Protein AF-Q9F0Q7-F1 (afdb_monomer)

pLDDT: mean 89.46, std 14.52, range [34.41, 98.75]

Secondary structure (DSSP, 8-state):
--S-GGGGGGS--GGGTTHHHHTT-SEEEE-SS---EEEEETTEEEEE-----HHHHTTSPP--SS---SSPPP--TT---

Mean predicted aligned error: 5.0 Å

Solvent-accessible surface area (backbone atoms only — not comparable to full-atom values): 5552 Å² total; per-residue (Å²): 126,80,90,58,67,82,58,55,79,79,71,70,65,76,93,56,74,57,46,59,64,78,70,62,39,83,57,49,82,48,55,93,76,55,60,65,45,81,49,72,58,97,87,29,41,36,36,34,67,33,74,61,55,68,88,67,39,69,83,46,79,92,68,76,88,71,78,79,66,75,74,72,66,78,82,63,96,75,80,74,128

Foldseek 3Di:
DQPDCVCVVVVDDCVCVCVCPVVVPQEAEDEPRCPADWDDDPNHIYGHLDPDDCVSPVVPPDDDNDDDDPPNDDPPPPPDD

Structure (mmCIF, N/CA/C/O backbone):
data_AF-Q9F0Q7-F1
#
_entry.id   AF-Q9F0Q7-F1
#
loop_
_atom_site.group_PDB
_atom_site.id
_atom_site.type_symbol
_atom_site.label_atom_id
_atom_site.label_alt_id
_atom_site.label_com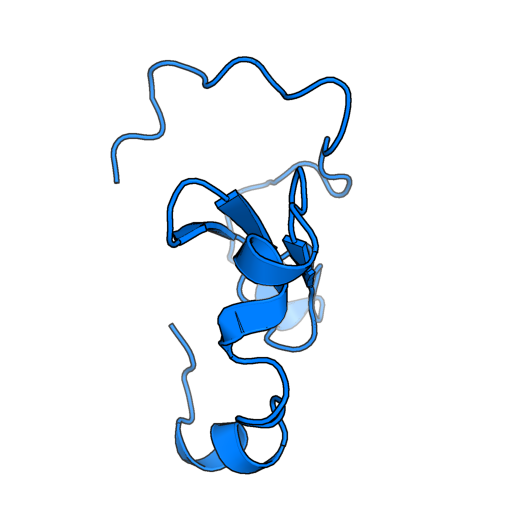p_id
_atom_site.label_asym_id
_atom_site.label_entity_id
_atom_site.label_seq_id
_atom_site.pdbx_PDB_ins_code
_atom_site.Cartn_x
_atom_site.Cartn_y
_atom_site.Cartn_z
_atom_site.occupancy
_atom_site.B_iso_or_equiv
_atom_site.auth_seq_id
_atom_site.auth_comp_id
_atom_site.auth_asym_id
_atom_site.auth_atom_id
_atom_site.pdbx_PDB_model_num
ATOM 1 N N . ILE A 1 1 ? -3.413 -4.726 -10.787 1.00 82.62 1 ILE A N 1
ATOM 2 C CA . ILE A 1 1 ? -3.698 -6.069 -10.228 1.00 82.62 1 ILE A CA 1
ATOM 3 C C . ILE A 1 1 ? -2.364 -6.798 -10.128 1.00 82.62 1 ILE A C 1
ATOM 5 O O . ILE A 1 1 ? -1.504 -6.524 -10.964 1.00 82.62 1 ILE A O 1
ATOM 9 N N . LEU A 1 2 ? -2.156 -7.615 -9.090 1.00 86.06 2 LEU A N 1
ATOM 10 C CA . LEU A 1 2 ? -0.908 -8.358 -8.889 1.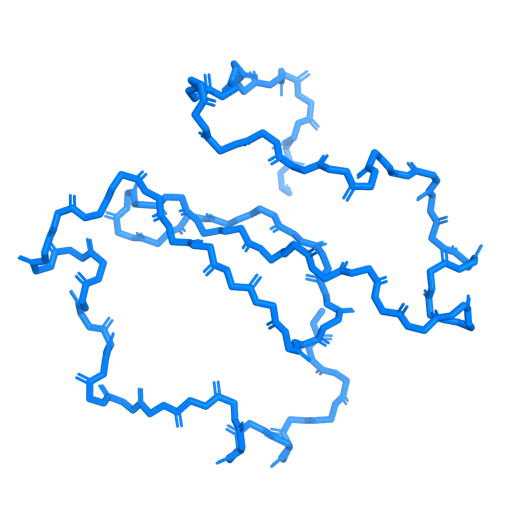00 86.06 2 LEU A CA 1
ATOM 11 C C . LEU A 1 2 ? -0.732 -9.364 -10.030 1.00 86.06 2 LEU A C 1
ATOM 13 O O . LEU A 1 2 ? -1.603 -10.194 -10.261 1.00 86.06 2 LEU A O 1
ATOM 17 N N . ARG A 1 3 ? 0.368 -9.246 -10.779 1.00 87.56 3 ARG A N 1
ATOM 18 C CA . ARG A 1 3 ? 0.597 -10.055 -11.987 1.00 87.56 3 ARG A CA 1
ATOM 19 C C . ARG A 1 3 ? 0.910 -11.521 -11.663 1.00 87.56 3 ARG A C 1
ATOM 21 O O . ARG A 1 3 ? 0.564 -12.385 -12.457 1.00 87.56 3 ARG A O 1
ATOM 28 N N . TYR A 1 4 ? 1.535 -11.776 -10.514 1.00 92.12 4 TYR A N 1
ATOM 29 C CA . TYR A 1 4 ? 1.926 -13.108 -10.049 1.00 92.12 4 TYR A CA 1
ATOM 30 C C . TYR A 1 4 ? 1.317 -13.355 -8.661 1.00 92.12 4 TYR A C 1
ATOM 32 O O . TYR A 1 4 ? 1.886 -12.894 -7.670 1.00 92.12 4 TYR A O 1
ATOM 40 N N . PRO A 1 5 ? 0.140 -14.002 -8.571 1.00 91.88 5 PRO A N 1
ATOM 41 C CA . PRO A 1 5 ? -0.604 -14.120 -7.317 1.00 91.88 5 PRO A CA 1
ATOM 42 C C . PRO A 1 5 ? 0.111 -14.967 -6.259 1.00 91.88 5 PRO A C 1
ATOM 44 O O . PR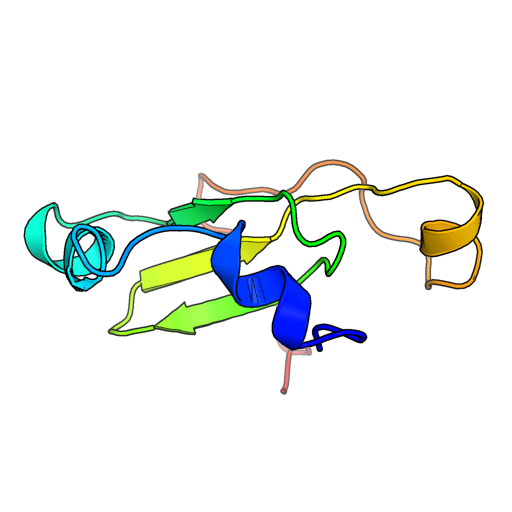O A 1 5 ? -0.042 -14.675 -5.079 1.00 91.88 5 PRO A O 1
ATOM 47 N N . ASP A 1 6 ? 0.958 -15.926 -6.647 1.00 95.19 6 ASP A N 1
ATOM 48 C CA . ASP A 1 6 ? 1.737 -16.742 -5.699 1.00 95.19 6 ASP A CA 1
ATOM 49 C C . ASP A 1 6 ? 2.679 -15.905 -4.823 1.00 95.19 6 ASP A C 1
ATOM 51 O O . ASP A 1 6 ? 3.047 -16.324 -3.724 1.00 95.19 6 ASP A O 1
ATOM 55 N N . PHE A 1 7 ? 3.020 -14.691 -5.276 1.00 94.75 7 PHE A N 1
ATOM 56 C CA . PHE A 1 7 ? 3.802 -13.732 -4.504 1.00 94.75 7 PHE A CA 1
ATOM 57 C C . PHE A 1 7 ? 3.059 -13.215 -3.260 1.00 94.75 7 PHE A C 1
ATOM 59 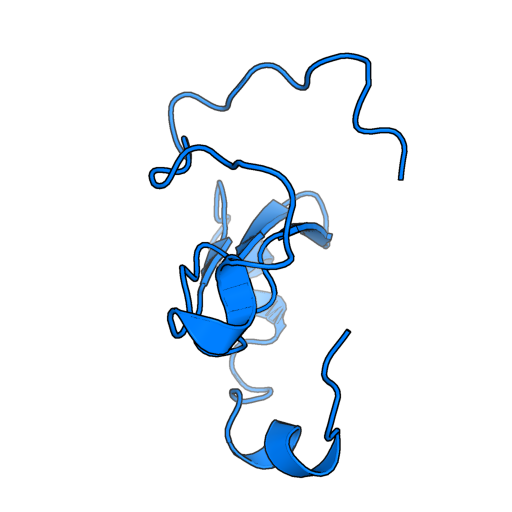O O . PHE A 1 7 ? 3.696 -12.718 -2.335 1.00 94.75 7 PHE A O 1
ATOM 66 N N . ALA A 1 8 ? 1.730 -13.372 -3.190 1.00 94.88 8 ALA A N 1
ATOM 67 C CA . ALA A 1 8 ? 0.913 -12.914 -2.065 1.00 94.88 8 ALA A CA 1
ATOM 68 C C . ALA A 1 8 ? 1.364 -13.486 -0.709 1.00 94.88 8 ALA A C 1
ATOM 70 O O . ALA A 1 8 ? 1.173 -12.831 0.314 1.00 94.88 8 ALA A O 1
ATOM 71 N N . GLN A 1 9 ? 2.031 -14.647 -0.702 1.00 96.62 9 GLN A N 1
ATOM 72 C CA . GLN A 1 9 ? 2.623 -15.257 0.495 1.00 96.62 9 GLN A CA 1
ATOM 73 C C . GLN A 1 9 ? 3.640 -14.346 1.208 1.00 96.62 9 GLN A C 1
ATOM 75 O O . GLN A 1 9 ? 3.861 -14.499 2.406 1.00 96.62 9 GLN A O 1
ATOM 80 N N . TRP A 1 10 ? 4.233 -13.379 0.499 1.00 97.44 10 TRP A N 1
ATOM 81 C CA . TRP A 1 10 ? 5.203 -12.420 1.040 1.00 97.44 10 TRP A CA 1
ATOM 82 C C . TRP A 1 10 ? 4.646 -10.994 1.156 1.00 97.44 10 TRP A C 1
ATOM 84 O O . TRP A 1 10 ? 5.406 -10.059 1.397 1.00 97.44 10 TRP A O 1
ATOM 94 N N . CYS A 1 11 ? 3.332 -10.809 0.995 1.00 97.50 11 CYS A N 1
ATOM 95 C CA . CYS A 1 11 ? 2.709 -9.483 0.929 1.00 97.50 11 CYS A CA 1
ATOM 96 C C . CYS A 1 11 ? 1.995 -9.039 2.214 1.00 97.50 11 CYS A C 1
ATOM 98 O O . CYS A 1 11 ? 1.376 -7.975 2.213 1.00 97.50 11 CYS A O 1
ATOM 100 N N . GLY A 1 12 ? 2.056 -9.810 3.301 1.00 96.75 12 GLY A N 1
ATOM 101 C CA . GLY A 1 12 ? 1.451 -9.412 4.571 1.00 96.75 12 GLY A CA 1
ATOM 102 C C . GLY A 1 12 ? 1.089 -10.580 5.479 1.00 96.75 12 GLY A C 1
ATOM 103 O O . GLY A 1 12 ? 1.686 -11.650 5.414 1.00 96.75 12 GLY A O 1
ATOM 104 N N . THR A 1 13 ? 0.110 -10.344 6.351 1.00 98.00 13 THR A N 1
ATOM 105 C CA . THR A 1 13 ? -0.424 -11.321 7.305 1.00 98.00 13 THR A CA 1
ATOM 106 C C . THR A 1 13 ? -1.910 -11.063 7.542 1.00 98.00 13 THR A C 1
ATOM 108 O O . THR A 1 13 ? -2.365 -9.921 7.502 1.00 98.00 13 THR A O 1
ATOM 111 N N . GLU A 1 14 ? -2.672 -12.115 7.833 1.00 98.31 14 GLU A N 1
ATOM 112 C CA . GLU A 1 14 ? -4.089 -11.999 8.201 1.00 98.31 14 GLU A CA 1
ATOM 113 C C . GLU A 1 14 ? -4.285 -11.367 9.589 1.00 98.31 14 GLU A C 1
ATOM 115 O O . GLU A 1 14 ? -5.344 -10.817 9.878 1.00 98.31 14 GLU A O 1
ATOM 120 N N . LEU A 1 15 ? -3.248 -11.354 10.438 1.00 98.62 15 LEU A N 1
ATOM 121 C CA . LEU A 1 15 ? -3.300 -10.777 11.791 1.00 98.62 15 LEU A CA 1
ATOM 122 C C . LEU A 1 15 ? -3.558 -9.260 11.811 1.00 98.62 15 LEU A C 1
ATOM 124 O O . LEU A 1 15 ? -3.845 -8.696 12.869 1.00 98.62 15 LEU A O 1
ATOM 128 N N . THR A 1 16 ? -3.442 -8.598 10.658 1.00 98.50 16 THR A N 1
ATOM 129 C CA . THR A 1 16 ? -3.690 -7.162 10.486 1.00 98.50 16 THR A CA 1
ATOM 130 C C . THR A 1 16 ? -4.970 -6.859 9.704 1.00 98.50 16 THR A C 1
ATOM 132 O O . THR A 1 16 ? -5.168 -5.713 9.306 1.00 98.50 16 THR A O 1
ATOM 135 N N . ALA A 1 17 ? -5.827 -7.857 9.457 1.00 98.44 17 ALA A N 1
ATOM 136 C CA . ALA A 1 17 ? -6.973 -7.733 8.552 1.00 98.44 17 ALA A CA 1
ATOM 137 C C . ALA A 1 17 ? -7.981 -6.644 8.951 1.00 98.44 17 ALA A C 1
ATOM 139 O O . ALA A 1 17 ? -8.589 -6.046 8.072 1.00 98.44 17 ALA A O 1
ATOM 140 N N . ASP A 1 18 ? -8.153 -6.370 10.246 1.00 98.56 18 ASP A N 1
ATOM 141 C CA . ASP A 1 18 ? -9.138 -5.415 10.771 1.00 98.56 18 ASP A CA 1
ATOM 142 C C . ASP A 1 18 ? -8.511 -4.126 11.329 1.00 98.56 18 ASP A C 1
ATOM 144 O O . ASP A 1 18 ? -9.221 -3.260 11.848 1.00 98.56 18 ASP A O 1
ATOM 148 N N . TRP A 1 19 ? -7.184 -3.979 11.251 1.00 98.75 19 TRP A N 1
ATOM 149 C CA . TRP A 1 19 ? -6.463 -2.907 11.945 1.00 98.75 19 TRP A CA 1
ATOM 150 C C . TRP A 1 19 ? -6.918 -1.511 11.522 1.00 98.75 19 TRP A C 1
ATOM 152 O O . TRP A 1 19 ? -6.991 -0.610 12.361 1.00 98.75 19 TRP A O 1
ATOM 162 N N . HIS A 1 20 ? -7.254 -1.322 10.246 1.00 98.62 20 HIS A N 1
ATOM 163 C CA . HIS A 1 20 ? -7.712 -0.035 9.721 1.00 98.62 20 HIS A CA 1
ATOM 164 C C . HIS A 1 20 ? -9.003 0.441 10.390 1.00 98.62 20 HIS A C 1
ATOM 166 O O . HIS A 1 20 ? -9.131 1.633 10.664 1.00 98.62 20 HIS A O 1
ATOM 172 N N . VAL A 1 21 ? -9.917 -0.470 10.730 1.00 98.50 21 VAL A N 1
ATOM 173 C CA . VAL A 1 21 ? -11.146 -0.139 11.468 1.00 98.50 21 VAL A CA 1
ATOM 174 C C . VAL A 1 21 ? -10.887 -0.125 12.971 1.00 98.50 21 VAL A C 1
ATOM 176 O O . VAL A 1 21 ? -11.210 0.853 13.646 1.00 98.50 21 VAL A O 1
ATOM 179 N N . ARG A 1 22 ? -10.254 -1.178 13.502 1.00 98.62 22 ARG A N 1
ATOM 180 C CA . ARG A 1 22 ? -10.010 -1.369 14.939 1.00 98.62 22 ARG A CA 1
ATOM 181 C C . ARG A 1 22 ? -9.265 -0.196 15.569 1.00 98.62 22 ARG A C 1
ATOM 183 O O . ARG A 1 22 ? -9.604 0.233 16.671 1.00 98.62 22 ARG A O 1
ATOM 190 N N . PHE A 1 23 ? -8.268 0.337 14.868 1.00 98.50 23 PHE A N 1
ATOM 191 C CA . PHE A 1 23 ? -7.475 1.476 15.331 1.00 98.50 23 PHE A CA 1
ATOM 192 C C . PHE A 1 23 ? -7.936 2.814 14.748 1.00 98.50 23 PHE A C 1
ATOM 194 O O . PHE A 1 23 ? -7.290 3.831 14.993 1.00 98.50 23 PHE A O 1
ATOM 201 N N . ARG A 1 24 ? -9.081 2.837 14.048 1.00 97.94 24 ARG A N 1
ATOM 202 C CA . ARG A 1 24 ? -9.711 4.045 13.492 1.00 97.94 24 ARG A CA 1
ATOM 203 C C . ARG A 1 24 ? -8.744 4.845 12.615 1.00 97.94 24 ARG A C 1
ATOM 205 O O . ARG A 1 24 ? -8.560 6.048 12.806 1.00 97.94 24 ARG A O 1
ATOM 212 N N . ALA A 1 25 ? -8.092 4.164 11.676 1.00 98.19 25 ALA A N 1
ATOM 213 C CA . ALA A 1 25 ? -7.148 4.802 10.774 1.00 98.19 25 ALA A CA 1
ATOM 214 C C . ALA A 1 25 ? -7.869 5.815 9.871 1.00 98.19 25 ALA A C 1
ATOM 216 O O . ALA A 1 25 ? -8.870 5.494 9.235 1.00 98.19 25 ALA A O 1
ATOM 217 N N . ALA A 1 26 ? -7.331 7.034 9.771 1.00 96.44 26 ALA A N 1
ATOM 218 C CA . ALA A 1 26 ? -7.833 8.030 8.820 1.00 96.44 26 ALA A CA 1
ATOM 219 C C . ALA A 1 26 ? -7.524 7.632 7.362 1.00 96.44 26 ALA A C 1
ATOM 221 O O . ALA A 1 26 ? -8.317 7.875 6.454 1.00 96.44 26 ALA A 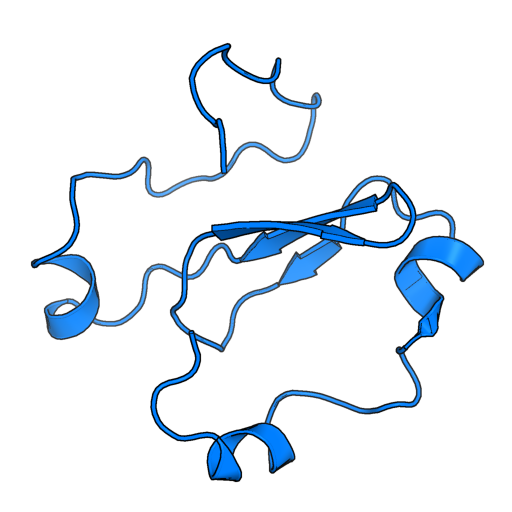O 1
ATOM 222 N N . ALA A 1 27 ? -6.369 6.999 7.146 1.00 97.19 27 ALA A N 1
ATOM 223 C CA . ALA A 1 27 ? -5.952 6.387 5.892 1.00 97.19 27 ALA A CA 1
ATOM 224 C C . ALA A 1 27 ? -4.911 5.291 6.174 1.00 97.19 27 ALA A C 1
ATOM 226 O O . ALA A 1 27 ? -4.155 5.388 7.142 1.00 97.19 27 ALA A O 1
ATOM 227 N N . ALA A 1 28 ? -4.843 4.282 5.309 1.00 98.12 28 ALA A N 1
ATOM 228 C CA . ALA A 1 2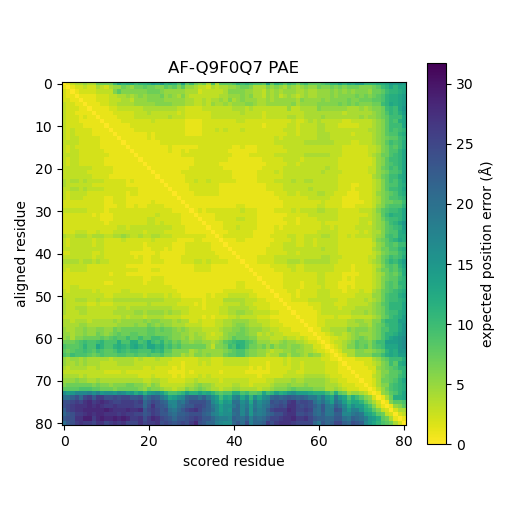8 ? -3.813 3.252 5.310 1.00 98.12 28 ALA A CA 1
ATOM 229 C C . ALA A 1 28 ? -2.854 3.482 4.132 1.00 98.12 28 ALA A C 1
ATOM 231 O O . ALA A 1 28 ? -3.247 3.404 2.967 1.00 98.12 28 ALA A O 1
ATOM 232 N N . VAL A 1 29 ? -1.590 3.783 4.431 1.00 98.12 29 VAL A N 1
ATOM 233 C CA . VAL A 1 29 ? -0.542 4.000 3.423 1.00 98.12 29 VAL A CA 1
ATOM 234 C C . VAL A 1 29 ? 0.306 2.744 3.326 1.00 98.12 29 VAL A C 1
ATOM 236 O O . VAL A 1 29 ? 0.831 2.274 4.333 1.00 98.12 29 VAL A O 1
ATOM 239 N N . TYR A 1 30 ? 0.452 2.207 2.120 1.00 97.81 30 TYR A N 1
ATOM 240 C CA . TYR A 1 30 ? 1.259 1.019 1.873 1.00 97.81 30 TYR A CA 1
ATOM 241 C C . TYR A 1 30 ? 1.975 1.102 0.522 1.00 97.81 30 TYR A C 1
ATOM 243 O O . TYR A 1 30 ? 1.755 2.003 -0.288 1.00 97.81 30 TYR A O 1
ATOM 251 N N . GLY A 1 31 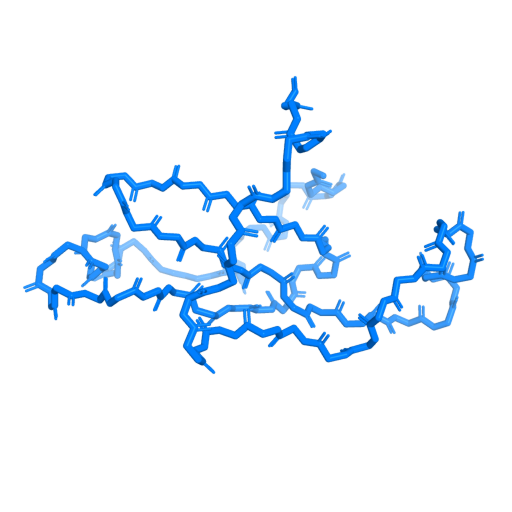? 2.878 0.157 0.287 1.00 95.44 31 GLY A N 1
ATOM 252 C CA . GLY A 1 31 ? 3.626 0.049 -0.960 1.00 95.44 31 GLY A CA 1
ATOM 253 C C . GLY A 1 31 ? 3.872 -1.411 -1.295 1.00 95.44 31 GLY A C 1
ATOM 254 O O . GLY A 1 31 ? 2.949 -2.219 -1.235 1.00 95.44 31 GLY A O 1
ATOM 255 N N . HIS A 1 32 ? 5.128 -1.745 -1.595 1.00 96.19 32 HIS A N 1
ATOM 256 C CA . HIS A 1 32 ? 5.621 -3.101 -1.862 1.00 96.19 32 HIS A CA 1
ATOM 257 C C . HIS A 1 32 ? 5.130 -3.723 -3.182 1.00 96.19 32 HIS A C 1
ATOM 259 O O . HIS A 1 32 ? 5.936 -4.285 -3.915 1.00 96.19 32 HIS A O 1
ATOM 265 N N . LEU A 1 33 ? 3.854 -3.573 -3.540 1.00 94.81 33 LEU A N 1
ATOM 266 C CA . LEU A 1 33 ? 3.270 -4.248 -4.703 1.00 94.81 33 LEU A CA 1
ATOM 267 C C . LEU A 1 33 ? 3.656 -3.621 -6.050 1.00 94.81 33 LEU A C 1
ATOM 269 O O . LEU A 1 33 ? 3.552 -4.288 -7.077 1.00 94.81 33 LEU A O 1
ATOM 273 N N . HIS A 1 34 ? 4.071 -2.351 -6.065 1.00 94.12 34 HIS A N 1
ATOM 274 C CA . HIS A 1 34 ? 4.340 -1.574 -7.282 1.00 94.12 34 HIS A CA 1
ATOM 275 C C . HIS A 1 34 ? 3.095 -1.408 -8.169 1.00 94.12 34 HIS A C 1
ATOM 277 O O . HIS A 1 34 ? 3.178 -1.414 -9.406 1.00 94.12 34 HIS A O 1
ATOM 283 N N . ILE A 1 35 ? 1.929 -1.225 -7.536 1.00 92.81 35 ILE A N 1
ATOM 284 C CA . ILE A 1 35 ? 0.625 -1.078 -8.201 1.00 92.81 35 ILE A CA 1
ATOM 285 C C . ILE A 1 35 ? -0.070 0.200 -7.701 1.00 92.81 35 ILE A C 1
ATOM 287 O O . ILE A 1 35 ? -1.049 0.099 -6.957 1.00 92.81 35 ILE A O 1
ATOM 291 N N . PRO A 1 36 ? 0.365 1.393 -8.143 1.00 92.62 36 PRO A N 1
ATOM 292 C CA . PRO A 1 36 ? -0.105 2.656 -7.575 1.00 92.62 36 PRO A CA 1
ATOM 293 C C . PRO A 1 36 ? -1.607 2.829 -7.774 1.00 92.62 36 PRO A C 1
ATOM 295 O O . PRO A 1 36 ? -2.090 2.799 -8.908 1.00 92.62 36 PRO A O 1
ATOM 298 N N . ARG A 1 37 ? -2.359 2.992 -6.680 1.00 91.00 37 ARG A N 1
ATOM 299 C CA . ARG A 1 37 ? -3.826 3.119 -6.699 1.00 91.00 37 ARG A CA 1
ATOM 300 C C . ARG A 1 37 ? -4.375 3.727 -5.416 1.00 91.00 37 ARG A C 1
ATOM 302 O O . ARG A 1 37 ? -3.729 3.680 -4.375 1.00 91.00 37 ARG A O 1
ATOM 309 N N . VAL A 1 38 ? -5.599 4.227 -5.527 1.00 92.88 38 VAL A N 1
ATOM 310 C CA . VAL A 1 38 ? -6.439 4.636 -4.402 1.00 92.88 38 VAL A CA 1
ATOM 311 C C . VAL A 1 38 ? -7.596 3.653 -4.320 1.00 92.88 38 VAL A C 1
ATOM 313 O O . VAL A 1 38 ? -8.235 3.371 -5.331 1.00 92.88 38 VAL A O 1
ATOM 316 N N . THR A 1 39 ? -7.846 3.107 -3.139 1.00 94.31 39 THR A N 1
ATOM 317 C CA . THR A 1 39 ? -8.967 2.193 -2.872 1.00 94.31 39 THR A CA 1
ATOM 318 C C . THR A 1 39 ? -9.634 2.561 -1.554 1.00 94.31 39 THR A C 1
ATOM 320 O O . THR A 1 39 ? -9.042 3.272 -0.743 1.00 94.31 39 THR A O 1
ATOM 323 N N . ARG A 1 40 ? -10.862 2.093 -1.325 1.00 95.75 40 ARG A N 1
ATOM 324 C CA . ARG A 1 40 ? -11.551 2.234 -0.039 1.00 95.75 40 ARG A CA 1
ATOM 325 C C . ARG A 1 40 ? -11.995 0.862 0.455 1.00 95.75 40 ARG A C 1
ATOM 327 O O . ARG A 1 40 ? -12.623 0.130 -0.302 1.00 95.75 40 ARG A O 1
ATOM 334 N N . TYR A 1 41 ? -11.690 0.558 1.712 1.00 96.44 41 TYR A N 1
ATOM 335 C CA . TYR A 1 41 ? -12.145 -0.643 2.415 1.00 96.44 41 TYR A CA 1
ATOM 336 C C . TYR A 1 41 ? -12.702 -0.220 3.769 1.00 96.44 41 TYR A C 1
ATOM 338 O O . TYR A 1 41 ? -12.065 0.560 4.476 1.00 96.44 41 TYR A O 1
ATOM 346 N N . ASP A 1 42 ? -13.917 -0.667 4.091 1.00 97.62 42 ASP A N 1
ATOM 347 C CA . ASP A 1 42 ? -14.612 -0.340 5.347 1.00 97.62 42 ASP A CA 1
ATOM 348 C C . ASP A 1 42 ? -14.645 1.168 5.658 1.00 97.62 42 ASP A C 1
ATOM 350 O O . ASP A 1 42 ? -14.474 1.615 6.789 1.00 97.62 42 ASP A O 1
ATOM 354 N N . GLY A 1 43 ? -14.805 1.982 4.610 1.00 94.56 43 GLY A N 1
ATOM 355 C CA . GLY A 1 43 ? -14.803 3.445 4.692 1.00 94.56 43 GLY A CA 1
ATOM 356 C C . GLY A 1 43 ? -13.416 4.098 4.783 1.00 94.56 43 GLY A C 1
ATOM 357 O O . GLY A 1 43 ? -13.301 5.292 4.494 1.00 94.56 43 GLY A O 1
ATOM 358 N N . VAL A 1 44 ? -12.355 3.345 5.084 1.00 96.75 44 VAL A N 1
ATOM 359 C CA . VAL A 1 44 ? -10.974 3.846 5.179 1.00 96.75 44 VAL A CA 1
ATOM 360 C C . VAL A 1 44 ? -10.327 3.903 3.794 1.00 96.75 44 VAL A C 1
ATOM 362 O O . VAL A 1 44 ? -10.453 2.981 2.988 1.00 96.75 44 VAL A O 1
ATOM 365 N N . ARG A 1 45 ? -9.613 4.995 3.501 1.00 96.12 45 ARG A N 1
ATOM 366 C CA . ARG A 1 45 ? -8.843 5.168 2.258 1.00 96.12 45 ARG A CA 1
ATOM 367 C C . ARG A 1 45 ? -7.516 4.411 2.339 1.00 96.12 45 ARG A C 1
ATOM 369 O O . ARG A 1 45 ? -6.751 4.616 3.274 1.00 96.12 45 ARG A O 1
ATOM 376 N N . PHE A 1 46 ? -7.230 3.590 1.336 1.00 97.38 46 PHE A N 1
ATOM 377 C CA . PHE A 1 46 ? -5.991 2.832 1.175 1.00 97.38 46 PHE A CA 1
ATOM 378 C C . PHE A 1 46 ? -5.209 3.359 -0.029 1.00 97.38 46 PHE A C 1
ATOM 380 O O . PHE A 1 46 ? -5.715 3.348 -1.155 1.00 97.38 46 PHE A O 1
ATOM 387 N N . GLU A 1 47 ? -3.971 3.781 0.211 1.00 96.38 47 GLU A N 1
ATOM 388 C CA . GLU A 1 47 ? -3.074 4.371 -0.783 1.00 96.38 47 GLU A CA 1
ATOM 389 C C . GLU A 1 47 ? -1.885 3.454 -1.046 1.00 96.38 47 GLU A C 1
ATOM 391 O O . GLU A 1 47 ? -1.017 3.303 -0.186 1.00 96.38 47 GLU A O 1
ATOM 396 N N . GLU A 1 48 ? -1.823 2.891 -2.253 1.00 95.75 48 GLU A N 1
ATOM 397 C CA . GLU A 1 48 ? -0.595 2.283 -2.761 1.00 95.75 48 GLU A CA 1
ATOM 398 C C . GLU A 1 48 ? 0.250 3.396 -3.388 1.00 95.75 48 GLU A C 1
ATOM 400 O O . GLU A 1 48 ? -0.145 4.014 -4.390 1.00 95.75 48 GLU A O 1
ATOM 405 N N . VAL A 1 49 ? 1.381 3.694 -2.749 1.00 96.25 49 VAL A N 1
ATOM 406 C CA . VAL A 1 49 ? 2.225 4.856 -3.072 1.00 96.25 49 VAL A CA 1
ATOM 407 C C . VAL A 1 49 ? 3.555 4.469 -3.717 1.00 96.25 49 VAL A C 1
ATOM 409 O O . VAL A 1 49 ? 4.489 5.268 -3.743 1.00 96.25 49 VAL A O 1
ATOM 412 N N . SER A 1 50 ? 3.672 3.248 -4.238 1.00 94.19 50 SER A N 1
ATOM 413 C CA . SER A 1 50 ? 4.927 2.783 -4.820 1.00 94.19 50 SER A CA 1
ATOM 414 C C . SER A 1 50 ? 5.269 3.572 -6.083 1.00 94.19 50 SER A C 1
ATOM 416 O O . SER A 1 50 ? 4.419 3.849 -6.923 1.00 94.19 50 SER A O 1
ATOM 418 N N . VAL A 1 51 ? 6.548 3.873 -6.286 1.00 93.06 51 VAL A N 1
ATOM 419 C CA . VAL A 1 51 ? 7.031 4.373 -7.586 1.00 93.06 51 VAL A CA 1
ATOM 420 C C . VAL A 1 51 ? 7.301 3.186 -8.517 1.00 93.06 51 VAL A C 1
ATOM 422 O O . VAL A 1 51 ? 6.838 3.138 -9.660 1.00 93.06 51 VAL A O 1
ATOM 425 N N . GLY A 1 52 ? 7.991 2.179 -7.981 1.00 91.81 52 GLY A N 1
ATOM 426 C CA . GLY A 1 52 ? 8.467 1.009 -8.710 1.00 91.81 52 GLY A CA 1
ATOM 427 C C . GLY A 1 52 ? 9.739 1.275 -9.515 1.00 91.81 52 GLY A C 1
ATOM 428 O O . GLY A 1 52 ? 10.335 2.353 -9.466 1.00 91.81 52 GLY A O 1
ATOM 429 N N . TYR A 1 53 ? 10.175 0.275 -10.270 1.00 93.81 53 TYR A N 1
ATOM 430 C CA . TYR A 1 53 ? 11.363 0.375 -11.114 1.00 93.81 53 TYR A CA 1
ATOM 431 C C . TYR A 1 53 ? 11.100 1.234 -12.362 1.00 93.81 53 TYR A C 1
ATOM 433 O O . TYR A 1 53 ? 9.978 1.240 -12.869 1.00 93.81 53 TYR A O 1
ATOM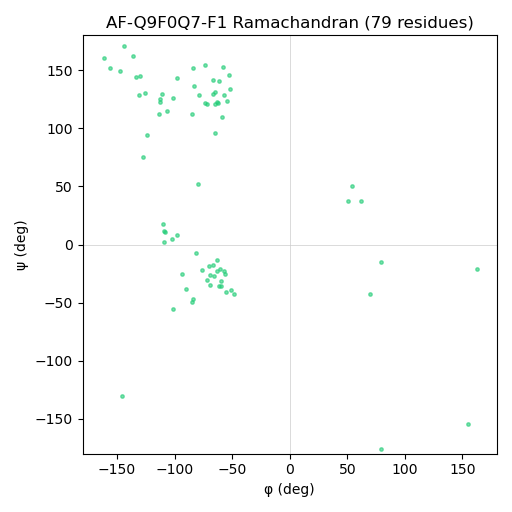 441 N N . PRO A 1 54 ? 12.129 1.869 -12.962 1.00 93.38 54 PRO A N 1
ATOM 442 C CA . PRO A 1 54 ? 11.981 2.636 -14.204 1.00 93.38 54 PRO A CA 1
ATOM 443 C C . PRO A 1 54 ? 11.232 1.906 -15.318 1.00 93.38 54 PRO A C 1
ATOM 445 O O . PRO A 1 54 ? 10.356 2.478 -15.955 1.00 93.38 54 PRO A O 1
ATOM 448 N N . ARG A 1 55 ? 11.516 0.616 -15.516 1.00 94.31 55 ARG A N 1
ATOM 449 C CA . ARG A 1 55 ? 10.820 -0.220 -16.509 1.00 94.31 55 ARG A CA 1
ATOM 450 C C . ARG A 1 55 ? 9.318 -0.393 -16.239 1.00 94.31 55 ARG A C 1
ATOM 452 O O . ARG A 1 55 ? 8.576 -0.697 -17.161 1.00 94.31 55 ARG A O 1
ATOM 459 N N . GLU A 1 56 ? 8.880 -0.223 -14.994 1.00 92.00 56 GLU A N 1
ATOM 460 C CA . GLU A 1 56 ? 7.490 -0.407 -14.573 1.00 92.00 56 GLU A CA 1
ATOM 461 C C . GLU A 1 56 ? 6.679 0.882 -14.689 1.00 92.00 56 GLU A C 1
ATOM 463 O O . GLU A 1 56 ? 5.515 0.818 -15.080 1.00 92.00 56 GLU A O 1
ATOM 468 N N . TRP A 1 57 ? 7.266 2.042 -14.363 1.00 90.69 57 TRP A N 1
ATOM 469 C CA . TRP A 1 57 ? 6.550 3.321 -14.407 1.00 90.69 57 TRP A CA 1
ATOM 470 C C . TRP A 1 57 ? 6.704 4.093 -15.717 1.00 90.69 57 TRP A C 1
ATOM 472 O O . TRP A 1 57 ? 5.783 4.821 -16.064 1.00 90.69 57 TRP A O 1
ATOM 482 N N . ARG A 1 58 ? 7.786 3.909 -16.490 1.00 91.50 58 ARG A N 1
ATOM 483 C CA . ARG A 1 58 ? 7.943 4.537 -17.820 1.00 91.50 58 ARG A CA 1
ATOM 484 C C . ARG A 1 58 ? 6.755 4.332 -18.776 1.00 91.50 58 ARG A C 1
ATOM 486 O O . ARG A 1 58 ? 6.447 5.279 -19.489 1.00 91.50 58 ARG A O 1
ATOM 493 N N . PRO A 1 59 ? 6.091 3.157 -18.832 1.00 91.44 59 PRO A N 1
ATOM 494 C CA . PRO A 1 59 ? 4.924 2.977 -19.698 1.00 91.44 59 PRO A CA 1
ATOM 495 C C . PRO A 1 59 ? 3.613 3.518 -19.102 1.00 91.44 59 PRO A C 1
ATOM 497 O O . PRO A 1 59 ? 2.587 3.483 -19.777 1.00 91.44 59 PRO A O 1
ATOM 500 N N . ARG A 1 60 ? 3.597 3.959 -17.837 1.00 87.62 60 ARG A N 1
ATOM 501 C CA . ARG A 1 60 ? 2.393 4.496 -17.187 1.00 87.62 60 ARG A CA 1
ATOM 502 C C . ARG A 1 60 ? 2.234 5.978 -17.548 1.00 87.62 60 ARG A C 1
ATOM 504 O O . ARG A 1 60 ? 3.242 6.654 -17.751 1.00 87.62 60 ARG A O 1
ATOM 511 N N . PRO A 1 61 ? 1.000 6.512 -17.572 1.00 86.94 61 PRO A N 1
ATOM 512 C CA . PRO A 1 61 ? 0.796 7.953 -17.630 1.00 86.94 61 PRO A CA 1
ATOM 513 C C . PRO A 1 61 ? 1.584 8.665 -16.517 1.00 86.94 61 PRO A C 1
ATOM 515 O O . PRO A 1 61 ? 1.702 8.106 -15.417 1.00 86.94 61 PRO A O 1
ATOM 518 N N . PRO A 1 62 ? 2.104 9.881 -16.770 1.00 82.44 62 PRO A N 1
ATOM 519 C CA . PRO A 1 62 ? 2.743 10.683 -15.738 1.00 82.44 62 PRO A CA 1
ATOM 520 C C . PRO A 1 62 ? 1.834 10.812 -14.516 1.00 82.44 62 PRO A C 1
ATOM 522 O O . PRO A 1 62 ? 0.638 11.075 -14.631 1.00 82.44 62 PRO A O 1
ATOM 525 N N . ARG A 1 63 ? 2.412 10.611 -13.337 1.00 79.38 63 ARG A N 1
ATOM 526 C CA . ARG A 1 63 ? 1.731 10.728 -12.050 1.00 79.38 63 ARG A CA 1
ATOM 527 C C . ARG A 1 63 ? 2.625 11.530 -11.128 1.00 79.38 63 ARG A C 1
ATOM 529 O O . ARG A 1 63 ? 3.845 11.378 -11.175 1.00 79.38 63 ARG A O 1
ATOM 536 N N . GLU A 1 64 ? 2.018 12.348 -10.278 1.00 84.62 64 GLU A N 1
ATOM 537 C CA . GLU A 1 64 ? 2.762 13.020 -9.221 1.00 84.62 64 GLU A CA 1
ATOM 538 C C . GLU A 1 64 ? 3.482 11.982 -8.344 1.00 84.62 64 GLU A C 1
ATOM 540 O O . GLU A 1 64 ? 2.849 11.016 -7.893 1.00 84.62 64 GLU A O 1
ATOM 545 N N . PRO A 1 65 ? 4.798 12.144 -8.118 1.00 81.19 65 PRO A N 1
ATOM 546 C CA . PRO A 1 65 ? 5.588 11.161 -7.383 1.00 81.19 65 PRO A CA 1
ATOM 547 C C . PRO A 1 65 ? 5.218 11.123 -5.898 1.00 81.19 65 PRO A C 1
ATOM 549 O O . PRO A 1 65 ? 5.373 10.090 -5.252 1.00 81.19 65 PRO A O 1
ATOM 552 N N . LEU A 1 66 ? 4.713 12.236 -5.360 1.00 92.00 66 LEU A N 1
ATOM 553 C CA . LEU A 1 66 ? 4.225 12.334 -3.992 1.00 92.00 66 LEU A CA 1
ATOM 554 C C . LEU A 1 66 ? 2.706 12.180 -3.970 1.00 92.00 66 LEU A C 1
ATOM 556 O O . LEU A 1 66 ? 2.008 12.648 -4.867 1.00 92.00 66 LEU A O 1
ATOM 560 N N . ARG A 1 67 ? 2.187 11.514 -2.935 1.00 91.31 67 ARG A N 1
ATOM 561 C CA . ARG A 1 67 ? 0.746 11.348 -2.724 1.00 91.31 67 ARG A CA 1
ATOM 562 C C . ARG A 1 67 ? 0.320 12.113 -1.488 1.00 91.31 67 ARG A C 1
ATOM 564 O O . ARG A 1 67 ? 0.848 11.891 -0.401 1.00 91.31 67 ARG A O 1
ATOM 571 N N . GLN A 1 68 ? -0.665 12.985 -1.659 1.00 93.12 68 GLN A N 1
ATOM 572 C CA . GLN A 1 68 ? -1.283 13.681 -0.544 1.00 93.12 68 GLN A CA 1
ATOM 573 C C . GLN A 1 68 ? -2.146 12.707 0.271 1.00 93.12 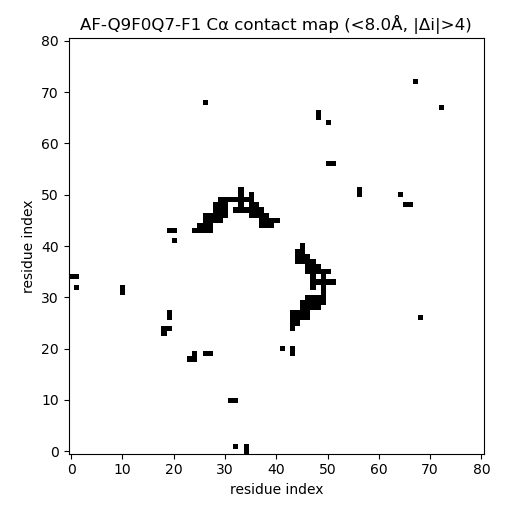68 GLN A C 1
ATOM 575 O O . GLN A 1 68 ? -3.088 12.080 -0.234 1.00 93.12 68 GLN A O 1
ATOM 580 N N . ILE A 1 69 ? -1.805 12.580 1.554 1.00 94.25 69 ILE A N 1
ATOM 581 C CA . ILE A 1 69 ? -2.557 11.780 2.526 1.00 94.25 69 ILE A CA 1
ATOM 582 C C . ILE A 1 69 ? -3.416 12.698 3.386 1.00 94.25 69 ILE A C 1
ATOM 584 O O . ILE A 1 69 ? -4.634 12.536 3.414 1.00 94.25 69 ILE A O 1
ATOM 588 N N . LEU A 1 70 ? -2.775 13.678 4.030 1.00 94.44 70 LEU A N 1
ATOM 589 C CA . LEU A 1 70 ? -3.413 14.716 4.833 1.00 94.44 70 LEU A CA 1
ATOM 590 C C . LEU A 1 70 ? -2.896 16.113 4.422 1.00 94.44 70 LEU A C 1
ATOM 592 O O . LEU A 1 70 ? -1.712 16.224 4.098 1.00 94.44 70 LEU A O 1
ATOM 596 N N . PRO A 1 71 ? -3.742 17.166 4.445 1.00 93.31 71 PRO A N 1
ATOM 597 C CA . PRO A 1 71 ? -5.198 17.097 4.618 1.00 93.31 71 PRO A CA 1
ATOM 598 C C . PRO A 1 71 ? -5.823 16.233 3.519 1.00 93.31 71 PRO A C 1
ATOM 600 O O . PRO A 1 71 ? -5.214 16.062 2.461 1.00 93.31 71 PRO A O 1
ATOM 603 N N . GLN A 1 72 ? -6.975 15.616 3.801 1.00 88.69 72 GLN A N 1
ATOM 604 C CA . GLN A 1 72 ? -7.597 14.712 2.836 1.00 88.69 72 GLN A CA 1
ATOM 605 C C . GLN A 1 72 ? -7.774 15.465 1.507 1.00 88.69 72 GLN A C 1
ATOM 607 O O . GLN A 1 72 ? -8.361 16.551 1.519 1.00 88.69 72 GLN A O 1
ATOM 612 N N . PRO A 1 73 ? -7.230 14.949 0.389 1.00 85.69 73 PRO A N 1
ATOM 613 C CA . PRO A 1 73 ? -7.416 15.595 -0.898 1.00 85.69 73 PRO A CA 1
ATOM 614 C C . PRO A 1 73 ? -8.909 15.610 -1.223 1.00 85.69 73 PRO A C 1
ATOM 616 O O . PRO A 1 73 ? -9.626 14.653 -0.921 1.00 85.69 73 PRO A O 1
ATOM 619 N N . VAL A 1 74 ? -9.380 16.712 -1.800 1.00 78.12 74 VAL A N 1
ATOM 620 C CA . VAL A 1 74 ? -10.749 16.791 -2.309 1.00 78.12 74 VAL A CA 1
ATOM 621 C C . VAL A 1 74 ? -10.846 15.762 -3.431 1.00 78.12 74 VAL A C 1
ATOM 623 O O . VAL A 1 74 ? -10.026 15.794 -4.348 1.00 78.12 74 VAL A O 1
ATOM 626 N N . ASP A 1 75 ? -11.774 14.808 -3.324 1.00 64.69 75 ASP A N 1
ATOM 627 C CA . ASP A 1 75 ? -11.974 13.805 -4.370 1.00 64.69 75 ASP A CA 1
ATOM 628 C C . ASP A 1 75 ? -12.321 14.555 -5.672 1.00 64.69 75 ASP A C 1
ATOM 630 O O . ASP A 1 75 ? -13.377 15.184 -5.764 1.00 64.69 75 ASP A O 1
ATOM 634 N N . GLU A 1 76 ? -11.417 14.562 -6.661 1.00 52.91 76 GLU A N 1
ATOM 635 C CA . GLU A 1 76 ? -11.709 15.206 -7.942 1.00 52.91 76 GLU A CA 1
ATOM 636 C C . GLU A 1 76 ? -12.825 14.427 -8.660 1.00 52.91 76 GLU A C 1
ATOM 638 O O . GLU A 1 76 ? -12.724 13.198 -8.803 1.00 52.91 76 GLU A O 1
ATOM 643 N N . PRO A 1 77 ? -13.887 15.105 -9.138 1.00 40.19 77 PRO A N 1
ATOM 644 C CA . PRO A 1 77 ? -14.917 14.473 -9.947 1.00 40.19 77 PRO A CA 1
ATOM 645 C C . PRO A 1 77 ? -14.291 14.023 -11.275 1.00 40.19 77 PRO A C 1
ATOM 647 O O . PRO A 1 77 ? -14.114 14.805 -12.202 1.00 40.19 77 PRO A O 1
ATOM 650 N N . GLY A 1 78 ? -13.900 12.750 -11.330 1.00 41.91 78 GLY A N 1
ATOM 651 C CA . GLY A 1 78 ? -13.149 12.155 -12.438 1.00 41.91 78 GLY A CA 1
ATOM 652 C C . GLY A 1 78 ? -12.476 10.828 -12.082 1.00 41.91 78 GLY A C 1
ATOM 653 O O . GLY A 1 78 ? -12.246 10.007 -12.964 1.00 41.91 78 GLY A O 1
ATOM 654 N N . ALA A 1 79 ? -12.250 10.554 -10.791 1.00 40.66 79 ALA A N 1
ATOM 655 C CA . ALA A 1 79 ? -11.883 9.225 -10.298 1.00 40.66 79 ALA A CA 1
ATOM 656 C C . ALA A 1 79 ? -13.120 8.308 -10.183 1.00 40.66 79 ALA A C 1
ATOM 658 O O . ALA A 1 79 ? -13.402 7.738 -9.130 1.00 40.66 79 ALA A O 1
ATOM 659 N N . LEU A 1 80 ? -13.897 8.208 -11.264 1.00 34.41 80 LEU A N 1
ATOM 660 C CA . LEU A 1 80 ? -14.864 7.129 -11.426 1.00 34.41 80 LEU A CA 1
ATOM 661 C C . LEU A 1 80 ? -14.063 5.857 -11.739 1.00 34.41 80 LEU A C 1
ATOM 663 O O . LEU A 1 80 ? -13.233 5.841 -12.648 1.00 34.41 80 LEU A O 1
ATOM 667 N N . TRP A 1 81 ? -14.250 4.863 -10.881 1.00 44.69 81 TRP A N 1
ATOM 668 C CA . TRP A 1 81 ? -13.686 3.514 -10.934 1.00 44.69 81 TRP A CA 1
ATOM 669 C C . TRP A 1 81 ? -14.158 2.731 -12.162 1.00 44.69 81 TRP A C 1
ATOM 671 O O . TRP A 1 81 ? -15.297 2.966 -12.623 1.00 44.69 81 TRP A O 1
#

InterPro domains:
  IPR029052 Metallo-dependent phosphatase-like [SSF56300] (7-61)
  IPR052963 Phosphopantetheine Phosphodiesterase [PTHR36492] (2-71)

Sequence (81 aa):
ILRYPDFAQWCGTELTADWHVRFRAAAAVYGHLHIPRVTRYDGVRFEEVSVGYPREWRPRPPREPLRQILPQPVDEPGALW

Organism: NCBI:txid29309

Radius of gyration: 14.02 Å; Cα contacts (8 Å, |Δi|>4): 72; chains: 1; bounding box: 27×34×35 Å

Nearest PDB structures (foldseek):
  6unc-assembly2_B  TM=9.757E-01  e=4.493E-08  Mycobacterium tuberculosis H37Rv
  3ck2-assembly1_A  TM=8.840E-01  e=1.997E-01  Streptococcus pneumoniae TIGR4
  2a22-assembly1_A  TM=6.281E-01  e=5.952E-02  Cryptosporidium parvum
  5k8k-assembly1_A  TM=6.332E-01  e=9.561E-01  Haemophilus influenzae Rd KW20
  1s3l-assembly1_A  TM=6.134E-01  e=1.690E+00  Methanocaldococcus jannaschii